Protein AF-A0A1G0LUH3-F1 (afdb_monomer_lite)

Radius of gyration: 12.29 Å; chains: 1; bounding box: 26×23×32 Å

Foldseek 3Di:
DLVVVLCVLQVVLVHDDDPDDDDQEEEFEQPDPCRLVVLLVCVVVVHAYEYEYAPVPVVSLVSSVVSVYNYDYSVCVSVVSNVVSNVD

pLDDT: mean 88.22, std 7.61, range [54.16, 95.44]

Secondary structure (DSSP, 8-state):
-HHHHHHHHHHHTTPPP-SSS--S-EEEETTSTTHHHHHHHHHHTT--EEEEE-TT-HHHHHHHHHTT-EEEEHHHHHHHHHHHHH--

Structure (mmCIF, N/CA/C/O backbone):
data_AF-A0A1G0LUH3-F1
#
_entry.id   AF-A0A1G0LUH3-F1
#
loop_
_atom_site.group_PDB
_atom_site.id
_atom_site.type_symbol
_atom_site.label_atom_id
_atom_site.label_alt_id
_atom_site.label_comp_id
_atom_site.label_asym_id
_atom_site.label_entity_id
_atom_site.label_seq_id
_atom_site.pdbx_PDB_ins_code
_atom_site.Cartn_x
_atom_site.Cartn_y
_atom_site.Cartn_z
_atom_site.occupancy
_atom_site.B_iso_or_equiv
_atom_site.auth_seq_id
_atom_site.auth_comp_id
_atom_site.auth_asym_id
_atom_site.auth_atom_id
_atom_site.pdbx_PDB_model_num
ATOM 1 N N . MET A 1 1 ? 16.096 2.072 8.913 1.00 62.22 1 MET A N 1
ATOM 2 C CA . MET A 1 1 ? 15.660 3.436 9.299 1.00 62.22 1 MET A CA 1
ATOM 3 C C . MET A 1 1 ? 14.242 3.765 8.851 1.00 62.22 1 MET A C 1
ATOM 5 O O . MET A 1 1 ? 13.426 4.123 9.689 1.00 62.22 1 MET A O 1
ATOM 9 N N . PHE A 1 2 ? 13.913 3.605 7.568 1.00 75.12 2 PHE A N 1
ATOM 10 C CA . PHE A 1 2 ? 12.617 4.021 7.020 1.00 75.12 2 PHE A CA 1
ATOM 11 C C . PHE A 1 2 ? 11.392 3.387 7.712 1.00 75.12 2 PHE A C 1
ATOM 13 O O . PHE A 1 2 ? 10.463 4.087 8.103 1.00 75.12 2 PHE A O 1
ATOM 20 N N . ARG A 1 3 ? 11.448 2.081 8.002 1.00 80.44 3 ARG A N 1
ATOM 21 C CA . ARG A 1 3 ? 10.424 1.385 8.798 1.00 80.44 3 ARG A CA 1
ATOM 22 C C . ARG A 1 3 ? 10.201 1.997 10.186 1.00 80.44 3 ARG A C 1
ATOM 24 O O . ARG A 1 3 ? 9.058 2.166 10.585 1.00 80.44 3 ARG A O 1
ATOM 31 N N . ALA A 1 4 ? 11.273 2.312 10.916 1.00 85.56 4 ALA A N 1
ATOM 32 C CA . ALA A 1 4 ? 11.166 2.878 12.263 1.00 85.56 4 ALA A CA 1
ATOM 33 C C . ALA A 1 4 ? 10.475 4.250 12.235 1.00 85.56 4 ALA A C 1
ATOM 35 O O . ALA A 1 4 ? 9.678 4.563 13.114 1.00 85.56 4 ALA A O 1
ATOM 36 N N . LYS A 1 5 ? 10.714 5.031 11.172 1.00 86.56 5 LYS A N 1
ATOM 37 C CA . LYS A 1 5 ? 10.023 6.300 10.932 1.00 86.56 5 LYS A CA 1
ATOM 38 C C . LYS A 1 5 ? 8.519 6.096 10.747 1.00 86.56 5 LYS A C 1
ATOM 40 O O . LYS A 1 5 ? 7.738 6.746 11.429 1.00 86.56 5 LYS A O 1
ATOM 45 N N . LEU A 1 6 ? 8.112 5.170 9.877 1.00 88.38 6 LEU A N 1
ATOM 46 C CA . LEU A 1 6 ? 6.692 4.864 9.658 1.00 88.38 6 LEU A CA 1
ATOM 47 C C . LEU A 1 6 ? 6.014 4.326 10.914 1.00 88.38 6 LEU A C 1
ATOM 49 O O . LEU A 1 6 ? 4.869 4.664 11.190 1.00 88.38 6 LEU A O 1
ATOM 53 N N . GLU A 1 7 ? 6.729 3.523 11.696 1.00 91.00 7 GLU A N 1
ATOM 54 C CA . GLU A 1 7 ? 6.222 3.024 12.967 1.00 91.00 7 GLU A CA 1
ATOM 55 C C . GLU A 1 7 ? 6.004 4.152 13.980 1.00 91.00 7 GLU A C 1
ATOM 57 O O . GLU A 1 7 ? 4.969 4.176 14.642 1.00 91.00 7 GLU A O 1
ATOM 62 N N . ALA A 1 8 ? 6.916 5.124 14.056 1.00 90.94 8 ALA A N 1
ATOM 63 C CA . ALA A 1 8 ? 6.729 6.314 14.881 1.00 90.94 8 ALA A CA 1
ATOM 64 C C . ALA A 1 8 ? 5.523 7.149 14.420 1.00 90.94 8 ALA A C 1
ATOM 66 O O . ALA A 1 8 ? 4.734 7.586 15.254 1.00 90.94 8 ALA A O 1
ATOM 67 N N . VAL A 1 9 ? 5.338 7.317 13.105 1.00 91.19 9 VAL A N 1
ATOM 68 C CA . VAL A 1 9 ? 4.159 7.991 12.536 1.00 91.19 9 VAL A CA 1
ATOM 69 C C . VAL A 1 9 ? 2.867 7.279 12.922 1.00 91.19 9 VAL A C 1
ATOM 71 O O . VAL A 1 9 ? 1.933 7.930 13.381 1.00 91.19 9 VAL A O 1
ATOM 74 N N . ALA A 1 10 ? 2.824 5.956 12.767 1.00 91.81 10 ALA A N 1
ATOM 75 C CA . ALA A 1 10 ? 1.646 5.169 13.096 1.00 91.81 10 ALA A CA 1
ATOM 76 C C . ALA A 1 10 ? 1.303 5.260 14.585 1.00 91.81 10 ALA A C 1
ATOM 78 O O . ALA A 1 10 ? 0.170 5.580 14.938 1.00 91.81 10 ALA A O 1
ATOM 79 N N . ARG A 1 11 ? 2.299 5.075 15.458 1.00 91.88 11 ARG A N 1
ATOM 80 C CA . ARG A 1 11 ? 2.118 5.183 16.911 1.00 91.88 11 ARG A CA 1
ATOM 81 C C . ARG A 1 11 ? 1.653 6.578 17.332 1.00 91.88 11 ARG A C 1
ATOM 83 O O . ARG A 1 11 ? 0.767 6.679 18.172 1.00 91.88 11 ARG A O 1
ATOM 90 N N . ALA A 1 12 ? 2.201 7.638 16.734 1.00 91.50 12 ALA A N 1
ATOM 91 C CA . ALA A 1 12 ? 1.781 9.015 17.007 1.00 91.50 12 ALA A CA 1
ATOM 92 C C . ALA A 1 12 ? 0.323 9.289 16.598 1.00 91.50 12 ALA A C 1
ATOM 94 O O . ALA A 1 12 ? -0.332 10.127 17.208 1.00 91.50 12 ALA A O 1
ATOM 95 N N . ALA A 1 13 ? -0.192 8.563 15.604 1.00 91.06 13 ALA A N 1
ATOM 96 C CA . ALA A 1 13 ? -1.588 8.619 15.184 1.00 91.06 13 ALA A CA 1
ATOM 97 C C . ALA A 1 13 ? -2.508 7.655 15.971 1.00 91.06 13 ALA A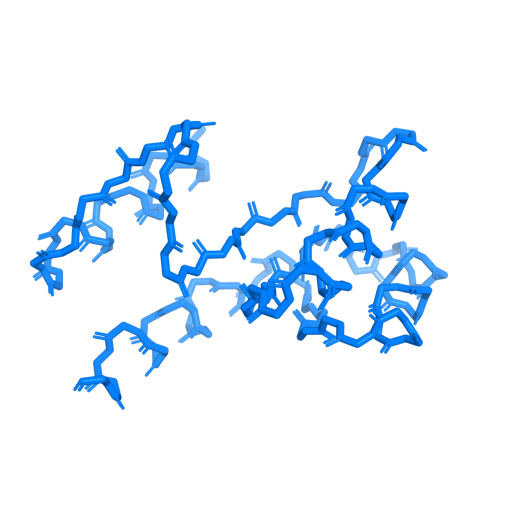 C 1
ATOM 99 O O . ALA A 1 13 ? -3.670 7.507 15.615 1.00 91.06 13 ALA A O 1
ATOM 100 N N . GLY A 1 14 ? -2.010 6.968 17.009 1.00 92.88 14 GLY A N 1
ATOM 101 C CA . GLY A 1 14 ? -2.791 6.007 17.803 1.00 92.88 14 GLY A CA 1
ATOM 102 C C . GLY A 1 14 ? -2.896 4.602 17.196 1.00 92.88 14 GLY A C 1
ATOM 103 O O . GLY A 1 14 ? -3.603 3.746 17.725 1.00 92.88 14 GLY A O 1
ATOM 104 N N . TRP A 1 15 ? -2.169 4.328 16.112 1.00 92.44 15 TRP A N 1
ATOM 105 C CA . TRP A 1 15 ? -2.194 3.041 15.425 1.00 92.44 15 TRP A CA 1
ATOM 106 C C . TRP A 1 15 ? -1.120 2.083 15.945 1.00 92.44 15 TRP A C 1
ATOM 108 O O . TRP A 1 15 ? 0.018 2.463 16.236 1.00 92.44 15 TRP A O 1
ATOM 118 N N . ARG A 1 16 ? -1.456 0.789 15.992 1.00 90.69 16 ARG A N 1
ATOM 119 C CA . ARG A 1 16 ? -0.506 -0.289 16.298 1.00 90.69 16 ARG A CA 1
ATOM 120 C C . ARG A 1 16 ? 0.074 -0.873 15.013 1.00 90.69 16 ARG A C 1
ATOM 122 O O . ARG A 1 16 ? -0.663 -1.257 14.112 1.00 90.69 16 ARG A O 1
ATOM 129 N N . VAL A 1 17 ? 1.396 -1.025 14.968 1.00 91.25 17 VAL A N 1
ATOM 130 C CA . VAL A 1 17 ? 2.084 -1.731 13.878 1.00 91.25 17 VAL A CA 1
ATOM 131 C C . VAL A 1 17 ? 2.228 -3.209 14.227 1.00 91.25 17 VAL A C 1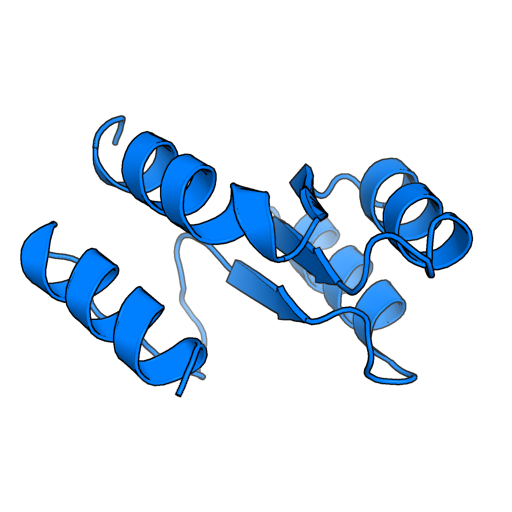
ATOM 133 O O . VAL A 1 17 ? 2.692 -3.565 15.310 1.00 91.25 17 VAL A O 1
ATOM 136 N N . THR A 1 18 ? 1.849 -4.078 13.294 1.00 89.94 18 THR A N 1
ATOM 137 C CA . THR A 1 18 ? 1.977 -5.535 13.404 1.00 89.94 18 THR A CA 1
ATOM 138 C C . THR A 1 18 ? 2.462 -6.124 12.080 1.00 89.94 18 THR A C 1
ATOM 140 O O . THR A 1 18 ? 2.278 -5.531 11.019 1.00 89.94 18 THR A O 1
ATOM 143 N N . ARG A 1 19 ? 3.121 -7.286 12.141 1.00 86.19 19 ARG A N 1
ATOM 144 C CA . ARG A 1 19 ? 3.437 -8.110 10.958 1.00 86.19 19 ARG A CA 1
ATOM 145 C C . ARG A 1 19 ? 2.396 -9.206 10.712 1.00 86.19 19 ARG A C 1
ATOM 147 O O . ARG A 1 19 ? 2.470 -9.893 9.701 1.00 86.19 19 ARG A O 1
ATOM 154 N N . GLN A 1 20 ? 1.483 -9.397 11.656 1.00 82.31 20 GLN A N 1
ATOM 155 C CA . GLN A 1 20 ? 0.480 -10.452 11.643 1.00 82.31 20 GLN A CA 1
ATOM 156 C C . GLN A 1 20 ? -0.883 -9.869 11.282 1.00 82.31 20 GLN A C 1
ATOM 158 O O . GLN A 1 20 ? -1.182 -8.728 11.629 1.00 82.31 20 GLN A O 1
ATOM 163 N N . ALA A 1 21 ? -1.704 -10.673 10.614 1.00 77.62 21 ALA A N 1
ATOM 164 C CA . ALA A 1 21 ? -3.127 -10.400 10.480 1.00 77.62 21 ALA A CA 1
ATOM 165 C C . ALA A 1 21 ? -3.851 -10.636 11.829 1.00 77.62 21 ALA A C 1
ATOM 167 O O . ALA A 1 21 ? -3.352 -11.418 12.644 1.00 77.62 21 ALA A O 1
ATOM 168 N N . PRO A 1 22 ? -5.018 -10.009 12.064 1.00 85.38 22 PRO A N 1
ATOM 169 C CA . PRO A 1 22 ? -5.686 -9.035 11.198 1.00 85.38 22 PRO A CA 1
ATOM 170 C C . PRO A 1 22 ? -5.028 -7.645 11.248 1.00 85.38 22 PRO A C 1
ATOM 172 O O . PRO A 1 22 ? -4.482 -7.227 12.267 1.00 85.38 22 PRO A O 1
ATOM 175 N N . ALA A 1 23 ? -5.101 -6.923 10.132 1.00 90.50 23 ALA A N 1
ATOM 176 C CA . ALA A 1 23 ? -4.700 -5.524 10.011 1.00 90.50 23 ALA A CA 1
ATOM 177 C C . ALA A 1 23 ? -5.796 -4.755 9.262 1.00 90.50 23 ALA A C 1
ATOM 179 O O . ALA A 1 23 ? -6.607 -5.363 8.573 1.00 90.50 23 ALA A O 1
ATOM 180 N N . GLN A 1 24 ? -5.814 -3.430 9.396 1.00 91.81 24 GLN A N 1
ATOM 181 C CA . GLN A 1 24 ? -6.766 -2.552 8.695 1.00 91.81 24 GLN A CA 1
ATOM 182 C C . GLN A 1 24 ? -6.134 -1.859 7.473 1.00 91.81 24 GLN A C 1
ATOM 184 O O . GLN A 1 24 ? -6.835 -1.351 6.607 1.00 91.81 24 GLN A O 1
ATOM 189 N N . LEU A 1 25 ? -4.801 -1.839 7.406 1.00 93.12 25 LEU A N 1
ATOM 190 C CA . LEU A 1 25 ? -4.010 -1.254 6.328 1.00 93.12 25 LEU A CA 1
ATOM 191 C C . LEU A 1 25 ? -2.691 -2.022 6.226 1.00 93.12 25 LEU A C 1
ATOM 193 O O . LEU A 1 25 ? -2.028 -2.247 7.242 1.00 93.12 25 LEU A O 1
ATOM 197 N N . ALA A 1 26 ? -2.289 -2.396 5.014 1.00 93.81 26 ALA A N 1
ATOM 198 C CA . ALA A 1 26 ? -0.971 -2.967 4.753 1.00 93.81 26 ALA A CA 1
ATOM 199 C C . ALA A 1 26 ? -0.062 -1.975 4.025 1.00 93.81 26 ALA A C 1
ATOM 201 O O . ALA A 1 26 ? -0.477 -1.300 3.087 1.00 93.81 26 ALA A O 1
ATOM 202 N N . VAL A 1 27 ?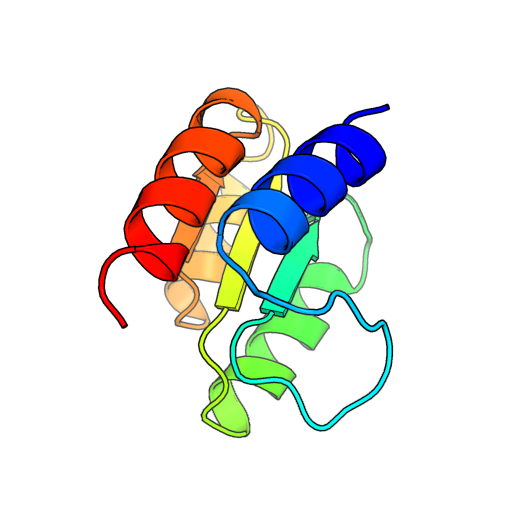 1.208 -1.941 4.430 1.00 92.75 27 VAL A N 1
ATOM 203 C CA . VAL A 1 27 ? 2.269 -1.183 3.757 1.00 92.75 27 VAL A CA 1
ATOM 204 C C . VAL A 1 27 ? 3.299 -2.177 3.226 1.00 92.75 27 VAL A C 1
ATOM 206 O O . VAL A 1 27 ? 3.899 -2.911 4.013 1.00 92.75 27 VAL A O 1
ATOM 209 N N . VAL A 1 28 ? 3.478 -2.234 1.904 1.00 91.81 28 VAL A N 1
ATOM 210 C CA . VAL A 1 28 ? 4.269 -3.277 1.225 1.00 91.81 28 VAL A CA 1
ATOM 211 C C . VAL A 1 28 ? 5.384 -2.659 0.386 1.00 91.81 28 VAL A C 1
ATOM 213 O O . VAL A 1 28 ? 5.127 -1.843 -0.493 1.00 91.81 28 VAL A O 1
ATOM 216 N N . GLU A 1 29 ? 6.622 -3.076 0.642 1.00 91.38 29 GLU A N 1
ATOM 217 C CA . GLU A 1 29 ? 7.800 -2.676 -0.135 1.00 91.38 29 GLU A CA 1
ATOM 218 C C . GLU A 1 29 ? 7.929 -3.533 -1.401 1.00 91.38 29 GLU A C 1
ATOM 220 O O . GLU A 1 29 ? 7.865 -4.760 -1.329 1.00 91.38 29 GLU A O 1
ATOM 225 N N . LEU A 1 30 ? 8.106 -2.896 -2.559 1.00 89.38 30 LEU A N 1
ATOM 226 C CA . LEU A 1 30 ? 8.107 -3.525 -3.883 1.00 89.38 30 LEU A CA 1
ATOM 227 C C . LEU A 1 30 ? 9.469 -4.063 -4.329 1.00 89.38 30 LEU A C 1
ATOM 229 O O . LEU A 1 30 ? 9.535 -4.747 -5.347 1.00 89.38 30 LEU A O 1
ATOM 233 N N . ASP A 1 31 ? 10.538 -3.798 -3.580 1.00 83.88 31 ASP A N 1
ATOM 234 C CA . ASP A 1 31 ? 11.888 -4.259 -3.928 1.00 83.88 31 ASP A CA 1
ATOM 235 C C . ASP A 1 31 ? 12.084 -5.770 -3.654 1.00 83.88 31 ASP A C 1
ATOM 237 O O . ASP A 1 31 ? 13.113 -6.344 -4.008 1.00 83.88 31 ASP A O 1
ATOM 241 N N . ALA A 1 32 ? 11.083 -6.448 -3.074 1.00 81.44 32 ALA A N 1
ATOM 242 C CA . ALA A 1 32 ? 11.095 -7.894 -2.870 1.00 81.44 32 ALA A CA 1
ATOM 243 C C . ALA A 1 32 ? 10.480 -8.662 -4.068 1.00 81.44 32 ALA A C 1
ATOM 245 O O . ALA A 1 32 ? 9.399 -8.294 -4.536 1.00 81.44 32 ALA A O 1
ATOM 246 N N . PRO A 1 33 ? 11.067 -9.800 -4.503 1.00 76.06 33 PRO A N 1
ATOM 247 C CA . PRO A 1 33 ? 10.609 -10.567 -5.675 1.00 76.06 33 PRO A CA 1
ATOM 248 C C . PRO A 1 33 ? 9.137 -11.016 -5.645 1.00 76.06 33 PRO A C 1
ATOM 250 O O . PRO A 1 33 ? 8.517 -11.178 -6.691 1.00 76.06 33 PRO A O 1
ATOM 253 N N . ALA A 1 34 ? 8.560 -11.199 -4.453 1.00 86.94 34 ALA A N 1
ATOM 254 C CA . ALA A 1 34 ? 7.174 -11.636 -4.261 1.00 86.94 34 ALA A CA 1
ATOM 255 C C . ALA A 1 34 ? 6.213 -10.499 -3.861 1.00 86.94 34 ALA A C 1
ATOM 257 O O . ALA A 1 34 ? 5.047 -10.754 -3.553 1.00 86.94 34 ALA A O 1
ATOM 258 N N . ALA A 1 35 ? 6.672 -9.243 -3.851 1.00 89.62 35 ALA A N 1
ATOM 259 C CA . ALA A 1 35 ? 5.890 -8.125 -3.327 1.00 89.62 35 ALA A CA 1
ATOM 260 C C . ALA A 1 35 ? 4.579 -7.911 -4.092 1.00 89.62 35 ALA A C 1
ATOM 262 O O . ALA A 1 35 ? 3.532 -7.744 -3.477 1.00 89.62 35 ALA A O 1
ATOM 263 N N . VAL A 1 36 ? 4.604 -7.985 -5.427 1.00 90.31 36 VAL A N 1
ATOM 264 C CA . VAL A 1 36 ? 3.400 -7.800 -6.257 1.00 90.31 36 VAL A CA 1
ATOM 265 C C . VAL A 1 36 ? 2.387 -8.928 -6.041 1.00 90.31 36 VAL A C 1
ATOM 267 O O . VAL A 1 36 ? 1.188 -8.665 -5.961 1.00 90.31 36 VAL A O 1
ATOM 270 N N . ALA A 1 37 ? 2.848 -10.173 -5.898 1.00 92.19 37 ALA A N 1
ATOM 271 C CA . ALA A 1 37 ? 1.969 -11.297 -5.574 1.00 92.19 37 ALA A CA 1
ATOM 272 C C . ALA A 1 37 ? 1.305 -11.092 -4.204 1.00 92.19 37 ALA A C 1
ATOM 274 O O . ALA A 1 37 ? 0.092 -11.246 -4.073 1.00 92.19 37 ALA A O 1
ATOM 275 N N . ARG A 1 38 ? 2.081 -10.637 -3.213 1.00 92.12 38 ARG A N 1
ATOM 276 C CA . ARG A 1 38 ? 1.563 -10.316 -1.881 1.00 92.12 38 ARG A CA 1
ATOM 277 C C . ARG A 1 38 ? 0.564 -9.158 -1.901 1.00 92.12 38 ARG A C 1
ATOM 279 O O . ARG A 1 38 ? -0.440 -9.219 -1.201 1.00 92.12 38 ARG A O 1
ATOM 286 N N . VAL A 1 39 ? 0.807 -8.123 -2.708 1.00 94.31 39 VAL A N 1
ATOM 287 C CA . VAL A 1 39 ? -0.145 -7.019 -2.915 1.00 94.31 39 VAL A CA 1
ATOM 288 C C . VAL A 1 39 ? -1.479 -7.555 -3.438 1.00 94.31 39 VAL A C 1
ATOM 290 O O . VAL A 1 39 ? -2.516 -7.240 -2.862 1.00 94.31 39 VAL A O 1
ATOM 293 N N . ARG A 1 40 ? -1.454 -8.394 -4.482 1.00 94.31 40 ARG A N 1
ATOM 294 C CA . ARG A 1 40 ? -2.670 -8.982 -5.071 1.00 94.31 40 ARG A CA 1
ATOM 295 C C . ARG A 1 40 ? -3.472 -9.786 -4.055 1.00 94.31 40 ARG A C 1
ATOM 297 O O . ARG A 1 40 ? -4.683 -9.630 -3.987 1.00 94.31 40 ARG A O 1
ATOM 304 N N . GLU A 1 41 ? -2.799 -10.615 -3.265 1.00 94.31 41 GLU A N 1
ATOM 305 C CA . GLU A 1 41 ? -3.433 -11.426 -2.222 1.00 94.31 41 GLU A CA 1
ATOM 306 C C . GLU A 1 41 ? -4.146 -10.548 -1.181 1.00 94.31 41 GLU A C 1
ATOM 308 O O . GLU A 1 41 ? -5.318 -10.757 -0.879 1.00 94.31 41 GLU A O 1
ATOM 313 N N . LEU A 1 42 ? -3.467 -9.520 -0.668 1.00 93.81 42 LEU A N 1
ATOM 314 C CA . LEU A 1 42 ? -4.027 -8.620 0.341 1.00 93.81 42 LEU A CA 1
ATOM 315 C C . LEU A 1 42 ? -5.230 -7.830 -0.189 1.00 93.81 42 LEU A C 1
ATOM 317 O O . LEU A 1 42 ? -6.248 -7.742 0.497 1.00 93.81 42 LEU A O 1
ATOM 321 N N . VAL A 1 43 ? -5.135 -7.311 -1.417 1.00 94.19 43 VAL A N 1
ATOM 322 C CA . VAL A 1 43 ? -6.252 -6.616 -2.073 1.00 94.19 43 VAL A CA 1
ATOM 323 C C . VAL A 1 43 ? -7.424 -7.569 -2.310 1.00 94.19 43 VAL A C 1
ATOM 325 O O . VAL A 1 43 ? -8.567 -7.196 -2.061 1.00 94.19 43 VAL A O 1
ATOM 328 N N . HIS A 1 44 ? -7.162 -8.808 -2.736 1.00 94.12 44 HIS A N 1
ATOM 329 C CA . HIS A 1 44 ? -8.204 -9.820 -2.927 1.00 94.12 44 HIS A CA 1
ATOM 330 C C . HIS A 1 44 ? -8.964 -10.128 -1.627 1.00 94.12 44 HIS A C 1
ATOM 332 O O . HIS A 1 44 ? -10.177 -10.318 -1.652 1.00 94.12 44 HIS A O 1
ATOM 338 N N . HIS A 1 45 ? -8.279 -10.100 -0.482 1.00 92.31 45 HIS A N 1
ATOM 339 C CA . HIS A 1 45 ? -8.899 -10.225 0.840 1.00 92.31 45 HIS A CA 1
ATOM 340 C C . HIS A 1 45 ? -9.581 -8.939 1.346 1.00 92.31 45 HIS A C 1
ATOM 342 O O . HIS A 1 45 ? -10.025 -8.898 2.492 1.00 92.31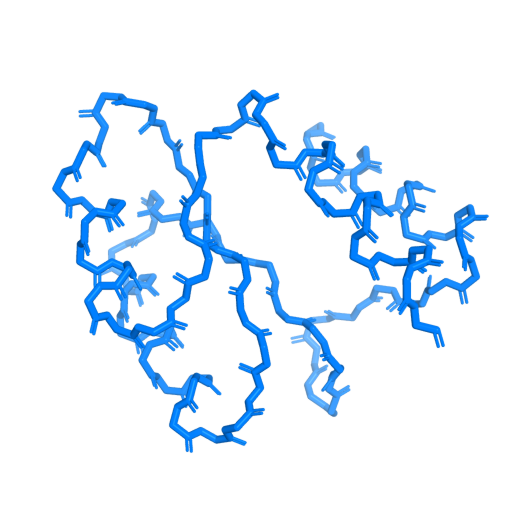 45 HIS A O 1
ATOM 348 N N . GLY A 1 46 ? -9.675 -7.891 0.522 1.00 92.00 46 GLY A N 1
ATOM 349 C CA . GLY A 1 46 ? -10.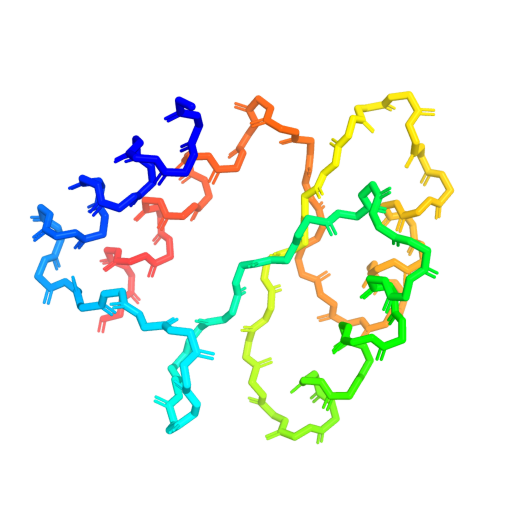333 -6.629 0.864 1.00 92.00 46 GLY A CA 1
ATOM 350 C C . GLY A 1 46 ? -9.511 -5.714 1.772 1.00 92.00 46 GLY A C 1
ATOM 351 O O . GLY A 1 46 ? -10.049 -4.735 2.288 1.00 92.00 46 GLY A O 1
ATOM 352 N N . LEU A 1 47 ? -8.221 -6.001 1.981 1.00 94.00 47 LEU A N 1
ATOM 353 C CA . LEU A 1 47 ? -7.351 -5.152 2.786 1.00 94.00 47 LEU A CA 1
ATOM 354 C C . LEU A 1 47 ? -6.835 -3.974 1.945 1.00 94.00 47 LEU A C 1
ATOM 356 O O . LEU A 1 47 ? -6.209 -4.205 0.909 1.00 94.00 47 LEU A O 1
ATOM 360 N N . PRO A 1 48 ? -7.001 -2.717 2.390 1.00 93.69 48 PRO A N 1
ATOM 361 C CA . PRO A 1 48 ? -6.334 -1.583 1.763 1.00 93.69 48 PRO A CA 1
ATOM 362 C C . PRO A 1 48 ? -4.807 -1.744 1.795 1.00 93.69 48 PRO A C 1
ATOM 364 O O . PRO A 1 48 ? -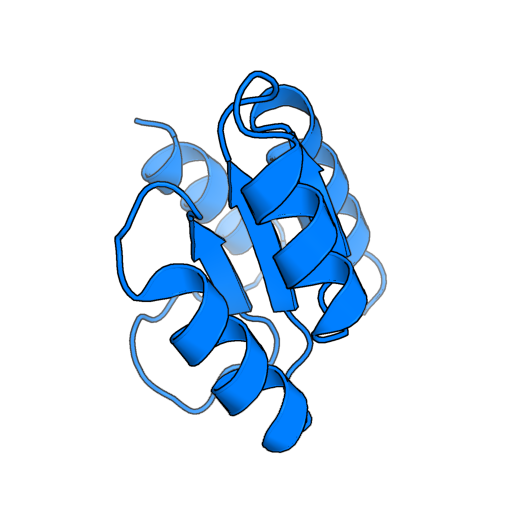4.221 -2.039 2.842 1.00 93.69 48 PRO A O 1
ATOM 367 N N . VAL A 1 49 ? -4.148 -1.524 0.653 1.00 95.44 49 VAL A N 1
ATOM 368 C CA . VAL A 1 49 ? -2.691 -1.664 0.511 1.00 95.44 49 VAL A CA 1
ATOM 369 C C . VAL A 1 49 ? -2.070 -0.370 -0.004 1.00 95.44 49 VAL A C 1
ATOM 371 O O . VAL A 1 49 ? -2.470 0.140 -1.050 1.00 95.44 49 VAL A O 1
ATOM 374 N N . ILE A 1 50 ? -1.032 0.106 0.687 1.00 94.31 50 ILE A N 1
ATOM 375 C CA . ILE A 1 50 ? -0.091 1.101 0.170 1.00 94.31 50 ILE A CA 1
ATOM 376 C C . ILE A 1 50 ? 1.187 0.367 -0.235 1.00 94.31 50 ILE A C 1
ATOM 378 O O . ILE A 1 50 ? 1.900 -0.185 0.606 1.00 94.31 50 ILE A O 1
ATOM 382 N N . ALA A 1 51 ? 1.483 0.355 -1.528 1.00 93.69 51 ALA A N 1
ATOM 383 C CA . ALA A 1 51 ? 2.709 -0.218 -2.060 1.00 93.69 51 ALA A CA 1
ATOM 384 C C . ALA A 1 51 ? 3.755 0.883 -2.270 1.00 93.69 51 ALA A C 1
ATOM 386 O O . ALA A 1 51 ? 3.433 1.971 -2.746 1.00 93.69 51 ALA A O 1
ATOM 387 N N . PHE A 1 52 ? 5.016 0.619 -1.947 1.00 91.06 52 PHE A N 1
ATOM 388 C CA . PHE A 1 52 ? 6.084 1.594 -2.135 1.00 91.06 52 PHE A CA 1
ATOM 389 C C . PHE A 1 52 ? 7.357 0.961 -2.668 1.00 91.06 52 PHE A C 1
ATOM 391 O O . PHE A 1 52 ? 7.641 -0.198 -2.398 1.00 91.06 52 PHE A O 1
ATOM 398 N N . GLY A 1 53 ? 8.127 1.719 -3.434 1.00 85.69 53 GLY A N 1
ATOM 399 C CA . GLY A 1 53 ? 9.408 1.267 -3.957 1.00 85.69 53 GLY A CA 1
ATOM 400 C C . GLY A 1 53 ? 10.200 2.413 -4.562 1.00 85.69 53 GLY A C 1
ATOM 401 O O . GLY A 1 53 ? 9.734 3.563 -4.636 1.00 85.69 53 GLY A O 1
ATOM 402 N N . SER A 1 54 ? 11.415 2.100 -5.003 1.00 79.62 54 SER A N 1
ATOM 403 C CA . SER A 1 54 ? 12.244 3.082 -5.691 1.00 79.62 54 SER A CA 1
ATOM 404 C C . SER A 1 54 ? 11.528 3.630 -6.932 1.00 79.62 54 SER A C 1
ATOM 406 O O . SER A 1 54 ? 10.910 2.889 -7.693 1.00 79.62 54 SER A O 1
ATOM 408 N N . HIS A 1 55 ? 11.627 4.941 -7.162 1.00 69.12 55 HIS A N 1
ATOM 409 C CA . HIS A 1 55 ? 11.004 5.609 -8.312 1.00 69.12 55 HIS A CA 1
ATOM 410 C C . HIS A 1 55 ? 11.562 5.120 -9.659 1.00 69.12 55 HIS A C 1
ATOM 412 O O . HIS A 1 55 ? 10.889 5.251 -10.678 1.00 69.12 55 HIS A O 1
ATOM 418 N N . VAL A 1 56 ? 12.756 4.517 -9.656 1.00 63.88 56 VAL A N 1
ATOM 419 C CA . VAL A 1 56 ? 13.340 3.860 -10.833 1.00 63.88 56 VAL A CA 1
ATOM 420 C C . VAL A 1 56 ? 12.666 2.522 -11.165 1.00 63.88 56 VAL A C 1
ATOM 422 O O . VAL A 1 56 ? 12.811 2.025 -12.276 1.00 63.88 56 VAL A O 1
ATOM 425 N N . ASN A 1 57 ? 11.868 1.959 -10.250 1.00 76.75 57 ASN A N 1
ATOM 426 C CA . ASN A 1 57 ? 11.099 0.734 -10.462 1.00 76.75 57 ASN A CA 1
ATOM 427 C C . ASN A 1 57 ? 9.649 1.048 -10.884 1.00 76.75 57 ASN A C 1
ATOM 429 O O . ASN A 1 57 ? 8.666 0.651 -10.249 1.00 76.75 57 ASN A O 1
ATOM 433 N N . ALA A 1 58 ? 9.512 1.809 -11.973 1.00 82.19 58 ALA A N 1
ATOM 434 C CA . ALA A 1 58 ? 8.214 2.229 -12.504 1.00 82.19 58 ALA A CA 1
ATOM 435 C C . ALA A 1 58 ? 7.320 1.038 -12.898 1.00 82.19 58 ALA A C 1
ATOM 437 O O . ALA A 1 58 ? 6.100 1.106 -12.732 1.00 82.19 58 ALA A O 1
ATOM 438 N N . ALA A 1 59 ? 7.921 -0.063 -13.364 1.00 86.06 59 ALA A N 1
ATOM 439 C CA . ALA A 1 59 ? 7.209 -1.287 -13.720 1.00 86.06 59 ALA A CA 1
ATOM 440 C C . ALA A 1 59 ? 6.541 -1.942 -12.499 1.00 86.06 59 ALA A C 1
ATOM 442 O O . ALA A 1 59 ? 5.352 -2.256 -12.561 1.00 86.06 59 ALA A O 1
ATOM 443 N N . ALA A 1 60 ? 7.246 -2.075 -11.369 1.00 85.38 60 ALA A N 1
ATOM 444 C CA . ALA A 1 60 ? 6.648 -2.631 -10.155 1.00 85.38 60 ALA A CA 1
ATOM 445 C C . ALA A 1 60 ? 5.555 -1.720 -9.582 1.00 85.38 60 ALA A C 1
ATOM 447 O O . ALA A 1 60 ? 4.497 -2.207 -9.184 1.00 85.38 60 ALA A O 1
ATOM 448 N N . LEU A 1 61 ? 5.764 -0.397 -9.588 1.00 87.19 61 LEU A N 1
ATOM 449 C CA . LEU A 1 61 ? 4.738 0.560 -9.156 1.00 87.19 61 LEU A CA 1
ATOM 450 C C . LEU A 1 61 ? 3.478 0.456 -10.020 1.00 87.19 61 LEU A C 1
ATOM 452 O O . LEU A 1 61 ? 2.368 0.495 -9.494 1.00 87.19 61 LEU A O 1
ATOM 456 N N . ARG A 1 62 ? 3.631 0.313 -11.340 1.00 89.00 62 ARG A N 1
ATOM 457 C CA . ARG A 1 62 ? 2.503 0.096 -12.252 1.00 89.00 62 ARG A CA 1
ATOM 458 C C . ARG A 1 62 ? 1.788 -1.222 -11.950 1.00 89.00 62 ARG A C 1
ATOM 460 O O . ARG A 1 62 ? 0.577 -1.199 -11.758 1.00 89.00 62 ARG A O 1
ATOM 467 N N . ALA A 1 63 ? 2.525 -2.323 -11.820 1.00 89.94 63 ALA A N 1
ATOM 468 C CA . ALA A 1 63 ? 1.952 -3.634 -11.515 1.00 89.94 63 ALA A CA 1
ATOM 469 C C . ALA A 1 63 ? 1.193 -3.654 -10.174 1.00 89.94 63 ALA A C 1
ATOM 471 O O . ALA A 1 63 ? 0.159 -4.308 -10.057 1.00 89.94 63 ALA A O 1
ATOM 472 N N . ALA A 1 64 ? 1.672 -2.915 -9.169 1.00 90.25 64 ALA A N 1
ATOM 473 C CA . ALA A 1 64 ? 0.985 -2.764 -7.890 1.00 90.25 64 ALA A CA 1
ATOM 474 C C . ALA A 1 64 ? -0.324 -1.961 -8.010 1.00 90.25 64 ALA A C 1
ATOM 476 O O . ALA A 1 64 ? -1.316 -2.327 -7.382 1.00 90.25 64 ALA A O 1
ATOM 477 N N . ARG A 1 65 ? -0.361 -0.911 -8.846 1.00 92.88 65 ARG A N 1
ATOM 478 C CA . ARG A 1 65 ? -1.603 -0.160 -9.128 1.00 92.88 65 ARG A CA 1
ATOM 479 C C . ARG A 1 65 ? -2.619 -1.002 -9.882 1.00 92.88 65 ARG A C 1
ATOM 481 O O . ARG A 1 65 ? -3.786 -1.005 -9.518 1.00 92.88 65 ARG A O 1
ATOM 488 N N . GLU A 1 66 ? -2.175 -1.740 -10.895 1.00 93.94 66 GLU A N 1
ATOM 489 C CA . GLU A 1 66 ? -3.028 -2.675 -11.643 1.00 93.94 66 GLU A CA 1
ATOM 490 C C . GLU A 1 66 ? -3.589 -3.783 -10.734 1.00 93.94 66 GLU A C 1
ATOM 492 O O . GLU A 1 66 ? -4.690 -4.272 -10.960 1.00 93.94 66 GLU A O 1
ATOM 497 N N . ALA A 1 67 ? -2.867 -4.134 -9.666 1.00 92.31 67 ALA A N 1
ATOM 498 C CA . ALA A 1 67 ? -3.328 -5.045 -8.622 1.00 92.31 67 ALA A CA 1
ATOM 499 C C . ALA A 1 67 ? -4.283 -4.409 -7.588 1.00 92.31 67 ALA A C 1
ATOM 501 O O . ALA A 1 67 ? -4.717 -5.113 -6.681 1.00 92.31 67 ALA A O 1
ATOM 502 N N . GLY A 1 68 ? -4.600 -3.114 -7.696 1.00 91.75 68 GLY A N 1
ATOM 503 C CA . GLY A 1 68 ? -5.543 -2.407 -6.821 1.00 91.75 68 GLY A CA 1
ATOM 504 C C . GLY A 1 68 ? -4.930 -1.726 -5.592 1.00 91.75 68 GLY A C 1
ATOM 505 O O . GLY A 1 68 ? -5.671 -1.216 -4.754 1.00 91.75 68 GLY A O 1
ATOM 506 N N . ALA A 1 69 ? -3.600 -1.682 -5.465 1.00 94.50 69 ALA A N 1
ATOM 507 C CA . ALA A 1 69 ? -2.944 -0.941 -4.388 1.00 94.50 69 ALA A CA 1
ATOM 508 C C . ALA A 1 69 ? -2.747 0.544 -4.716 1.00 94.50 69 ALA A C 1
ATOM 510 O O . ALA A 1 69 ? -2.564 0.948 -5.868 1.00 94.50 69 ALA A O 1
ATOM 511 N N . GLU A 1 70 ? -2.647 1.358 -3.668 1.00 95.06 70 GLU A N 1
ATOM 512 C CA . GLU A 1 70 ? -2.097 2.705 -3.768 1.00 95.06 70 GLU A CA 1
ATOM 513 C C . GLU A 1 70 ? -0.565 2.617 -3.860 1.00 95.06 70 GLU A C 1
ATOM 515 O O . GLU A 1 70 ? 0.120 2.469 -2.850 1.00 95.06 70 GLU A O 1
ATOM 520 N N . ALA A 1 71 ? -0.005 2.666 -5.075 1.00 92.88 71 ALA A N 1
ATOM 521 C CA . ALA A 1 71 ? 1.446 2.577 -5.267 1.00 92.88 71 ALA A CA 1
ATOM 522 C C . ALA A 1 71 ? 2.122 3.953 -5.342 1.00 92.88 71 ALA A C 1
ATOM 524 O O . ALA A 1 71 ? 1.755 4.791 -6.179 1.00 92.88 71 ALA A O 1
ATOM 525 N N . VAL A 1 72 ? 3.161 4.172 -4.533 1.00 91.75 72 VAL A N 1
ATOM 526 C CA . VAL A 1 72 ? 3.840 5.469 -4.394 1.00 91.75 72 VAL A CA 1
ATOM 527 C C . VAL A 1 72 ? 5.368 5.346 -4.321 1.00 91.75 72 VAL A C 1
ATOM 529 O O . VAL A 1 72 ? 5.886 4.341 -3.846 1.00 91.75 72 VAL A O 1
ATOM 532 N N . PRO A 1 73 ? 6.133 6.360 -4.760 1.00 90.56 73 PRO A N 1
ATOM 533 C CA . PRO A 1 73 ? 7.575 6.391 -4.518 1.00 90.56 73 PRO A CA 1
ATOM 534 C C . PRO A 1 73 ? 7.910 6.453 -3.021 1.00 90.56 73 PRO A C 1
ATOM 536 O O . PRO A 1 73 ? 7.162 7.063 -2.249 1.00 90.56 73 PRO A O 1
ATOM 539 N N . ASN A 1 74 ? 9.085 5.945 -2.627 1.00 88.44 74 ASN A N 1
ATOM 540 C CA . ASN A 1 74 ? 9.583 5.995 -1.238 1.00 88.44 74 ASN A CA 1
ATOM 541 C C . ASN A 1 74 ? 9.459 7.386 -0.589 1.00 88.44 74 ASN A C 1
ATOM 543 O O . ASN A 1 74 ? 9.067 7.498 0.571 1.00 88.44 74 ASN A O 1
ATOM 547 N N . SER A 1 75 ? 9.751 8.453 -1.343 1.00 88.69 75 SER A N 1
ATOM 548 C CA . SER A 1 75 ? 9.701 9.838 -0.857 1.00 88.69 75 SER A CA 1
ATOM 549 C C . SER A 1 75 ? 8.295 10.326 -0.496 1.00 88.69 75 SER A C 1
ATOM 551 O O . SER A 1 75 ? 8.167 11.231 0.324 1.00 88.69 75 SER A O 1
ATOM 553 N N . ARG A 1 76 ? 7.238 9.739 -1.074 1.00 90.31 76 ARG A N 1
ATOM 554 C CA . ARG A 1 76 ? 5.842 10.118 -0.793 1.00 90.31 76 ARG A CA 1
ATOM 555 C C . ARG A 1 76 ? 5.159 9.247 0.250 1.00 90.31 76 ARG A C 1
ATOM 557 O O . ARG A 1 76 ? 4.140 9.666 0.792 1.00 90.31 76 ARG A O 1
ATOM 564 N N . LEU A 1 77 ? 5.692 8.062 0.534 1.00 91.00 77 LEU A N 1
ATOM 565 C CA . LEU A 1 77 ? 4.998 7.091 1.370 1.00 91.00 77 LEU A CA 1
ATOM 566 C C . LEU A 1 77 ? 4.656 7.633 2.764 1.00 91.00 77 LEU A C 1
ATOM 568 O O . LEU A 1 77 ? 3.550 7.406 3.237 1.00 91.00 77 LEU A O 1
ATOM 572 N N . GLU A 1 78 ? 5.551 8.376 3.417 1.00 92.19 78 GLU A N 1
ATOM 573 C CA . GLU A 1 78 ? 5.238 8.928 4.741 1.00 92.19 78 GLU A CA 1
ATOM 574 C C . GLU A 1 78 ? 4.031 9.873 4.706 1.00 92.19 78 GLU A C 1
ATOM 576 O O . GLU A 1 78 ? 3.150 9.764 5.556 1.00 92.19 78 GLU A O 1
ATOM 581 N N . ALA A 1 79 ? 3.976 10.783 3.729 1.00 92.25 79 ALA A N 1
ATOM 582 C CA . ALA A 1 79 ? 2.873 11.730 3.598 1.00 92.25 79 ALA A CA 1
ATOM 583 C C . ALA A 1 79 ? 1.540 11.004 3.360 1.00 92.25 79 ALA A C 1
ATOM 585 O O . ALA A 1 79 ? 0.528 11.350 3.965 1.00 92.25 79 ALA A O 1
ATOM 586 N N . VAL A 1 80 ? 1.564 9.954 2.537 1.00 92.38 80 VAL A N 1
ATOM 587 C CA . VAL A 1 80 ? 0.391 9.120 2.244 1.00 92.38 80 VAL A CA 1
ATOM 588 C C . VAL A 1 80 ? -0.057 8.338 3.472 1.00 92.38 80 VAL A C 1
ATOM 590 O O . VAL A 1 80 ? -1.239 8.354 3.803 1.00 92.38 80 VAL A O 1
ATOM 593 N N . VAL A 1 81 ? 0.873 7.708 4.195 1.00 91.38 81 VAL A N 1
ATOM 594 C CA . VAL A 1 81 ? 0.560 7.009 5.448 1.00 91.38 81 VAL A CA 1
ATOM 595 C C . VAL A 1 81 ? -0.053 7.984 6.447 1.00 91.38 81 VAL A C 1
ATOM 597 O O . VAL A 1 81 ? -1.113 7.693 6.982 1.00 91.38 81 VAL A O 1
ATOM 600 N N . ARG A 1 82 ? 0.532 9.171 6.651 1.00 92.06 82 ARG A N 1
ATOM 601 C CA . ARG A 1 82 ? -0.050 10.191 7.541 1.00 92.06 82 ARG A CA 1
ATOM 602 C C . ARG A 1 82 ? -1.486 10.528 7.153 1.00 92.06 82 ARG A C 1
ATOM 604 O O . ARG A 1 82 ? -2.359 10.432 8.004 1.00 92.06 82 ARG A O 1
ATOM 611 N N . ALA A 1 83 ? -1.725 10.850 5.883 1.00 91.31 83 ALA A N 1
ATOM 612 C CA . ALA A 1 83 ? -3.057 11.195 5.396 1.00 91.31 83 ALA A CA 1
ATOM 613 C C . ALA A 1 83 ? -4.070 10.059 5.611 1.00 91.31 83 ALA A C 1
ATOM 615 O O . ALA A 1 83 ? -5.206 10.309 6.010 1.00 91.31 83 ALA A O 1
ATOM 616 N N . ARG A 1 84 ? -3.662 8.803 5.392 1.00 91.38 84 ARG A N 1
ATOM 617 C CA . ARG A 1 84 ? -4.515 7.625 5.600 1.00 91.38 84 ARG A CA 1
ATOM 618 C C . ARG A 1 84 ? -4.856 7.404 7.069 1.00 91.38 84 ARG A C 1
ATOM 620 O O . ARG A 1 84 ? -6.013 7.150 7.382 1.00 91.38 84 ARG A O 1
ATOM 627 N N . LEU A 1 85 ? -3.878 7.541 7.959 1.00 89.62 85 LEU A N 1
ATOM 628 C CA . LEU A 1 85 ? -4.061 7.291 9.389 1.00 89.62 85 LEU A CA 1
ATOM 629 C C . LEU A 1 85 ? -4.859 8.388 10.109 1.00 89.62 85 LEU A C 1
ATOM 631 O O . LEU A 1 85 ? -5.388 8.119 11.182 1.00 89.62 85 LEU A O 1
ATOM 635 N N . THR A 1 86 ? -4.941 9.598 9.546 1.00 82.88 86 THR A N 1
ATOM 636 C CA . THR A 1 86 ? -5.744 10.709 10.094 1.00 82.88 86 THR A CA 1
ATOM 637 C C . THR A 1 86 ? -7.150 10.808 9.507 1.00 82.88 86 THR A C 1
ATOM 639 O O . THR A 1 86 ? -7.958 11.566 10.026 1.00 82.88 86 THR A O 1
ATOM 642 N N . SER A 1 87 ? -7.430 10.110 8.402 1.00 69.56 87 SER A N 1
ATOM 643 C CA . SER A 1 87 ? -8.724 10.172 7.697 1.00 69.56 87 SER A CA 1
ATOM 644 C C . SER A 1 87 ? -9.663 9.010 8.051 1.00 69.56 87 SER A C 1
ATOM 646 O O . SER A 1 87 ? -10.617 8.763 7.318 1.00 69.56 87 SER A O 1
ATOM 648 N N . THR A 1 88 ? -9.356 8.267 9.117 1.00 54.16 88 THR A N 1
ATOM 649 C CA . THR A 1 88 ? -10.157 7.145 9.635 1.00 54.16 88 THR A CA 1
ATOM 650 C C . THR A 1 88 ? -10.785 7.558 10.954 1.00 54.16 88 THR A C 1
ATOM 652 O O . THR A 1 88 ? -11.971 7.229 11.159 1.00 54.16 88 THR A O 1
#

Sequence (88 aa):
MFRAKLEAVARAAGWRVTRQAPAQLAVVELDAPAAVARVRELVHHGLPVIAFGSHVNAAALRAAREAGAEAVPNSRLEAVVRARLTST